Protein AF-A0AAV6CAF3-F1 (afdb_monomer)

Mean predicted aligned error: 9.56 Å

Foldseek 3Di:
DDFDADDVVLLCVVPPPVRLVVLQVLCVVVVHDRVQVVLSLVLLVVLQLLLLLAVVAFAADRNTHFPVLSQLSSLLSQQVSCVVSVHGHDPVSVVSNVVSVVVSNCSSVVNDDTDHYPHTDPDDPPPPDPPPPDDPPPDDPVPDPDD

Structure (mmCIF, N/CA/C/O backbone):
data_AF-A0AAV6CAF3-F1
#
_entry.id   AF-A0AAV6CAF3-F1
#
loop_
_atom_site.group_PDB
_atom_site.id
_atom_site.type_symbol
_atom_site.label_atom_id
_atom_site.label_alt_id
_atom_site.label_comp_id
_atom_site.label_asym_id
_atom_site.label_entity_id
_atom_site.label_seq_id
_atom_site.pdbx_PDB_ins_code
_atom_site.Cartn_x
_atom_site.Cartn_y
_atom_site.Cartn_z
_atom_site.occupancy
_atom_site.B_iso_or_equiv
_atom_site.auth_seq_id
_atom_site.auth_comp_id
_atom_site.auth_asym_id
_atom_site.auth_atom_id
_atom_site.pdbx_PDB_model_num
ATOM 1 N N . MET A 1 1 ? -20.629 -6.058 2.967 1.00 55.34 1 MET A N 1
ATOM 2 C CA . MET A 1 1 ? -19.555 -5.063 3.168 1.00 55.34 1 MET A CA 1
ATOM 3 C C . MET A 1 1 ? -18.248 -5.814 3.030 1.00 55.34 1 MET A C 1
ATOM 5 O O . MET A 1 1 ? -18.137 -6.895 3.593 1.00 55.34 1 MET A O 1
ATOM 9 N N . ALA A 1 2 ? -17.388 -5.369 2.117 1.00 78.56 2 ALA A N 1
ATOM 10 C CA . ALA A 1 2 ? -16.427 -6.237 1.445 1.00 78.56 2 ALA A CA 1
ATOM 11 C C . ALA A 1 2 ? -15.015 -5.976 1.969 1.00 78.56 2 ALA A C 1
ATOM 13 O O . ALA A 1 2 ? -14.393 -4.983 1.611 1.00 78.56 2 ALA A O 1
ATOM 14 N N . TRP A 1 3 ? -14.512 -6.867 2.816 1.00 91.00 3 TRP A N 1
ATOM 15 C CA . TRP A 1 3 ? -13.068 -7.040 2.890 1.00 91.00 3 TRP A CA 1
ATOM 16 C C . TRP A 1 3 ? -12.628 -7.687 1.577 1.00 91.00 3 TRP A C 1
ATOM 18 O O . TRP A 1 3 ? -13.277 -8.617 1.097 1.00 91.00 3 TRP A O 1
ATOM 28 N N . VAL A 1 4 ? -11.596 -7.134 0.954 1.00 93.94 4 VAL A N 1
ATOM 29 C CA . VAL A 1 4 ? -11.184 -7.483 -0.407 1.00 93.94 4 VAL A CA 1
ATOM 30 C C . VAL A 1 4 ? -9.767 -8.026 -0.416 1.00 93.94 4 VAL A C 1
ATOM 32 O O . VAL A 1 4 ? -8.915 -7.616 0.375 1.00 93.94 4 VAL A O 1
ATOM 35 N N . THR A 1 5 ? -9.515 -8.946 -1.339 1.00 95.00 5 THR A N 1
ATOM 36 C CA . THR A 1 5 ? -8.165 -9.373 -1.702 1.00 95.00 5 THR A CA 1
ATOM 37 C C . THR A 1 5 ? -7.641 -8.438 -2.781 1.00 95.00 5 THR A C 1
ATOM 39 O O . THR A 1 5 ? -8.321 -8.222 -3.781 1.00 95.00 5 THR A O 1
ATOM 42 N N . ILE A 1 6 ? -6.431 -7.908 -2.602 1.00 95.19 6 ILE A N 1
ATOM 43 C CA . ILE A 1 6 ? -5.770 -7.125 -3.650 1.00 95.19 6 ILE A CA 1
ATOM 44 C C . ILE A 1 6 ? -5.308 -8.081 -4.747 1.00 95.19 6 ILE A C 1
ATOM 46 O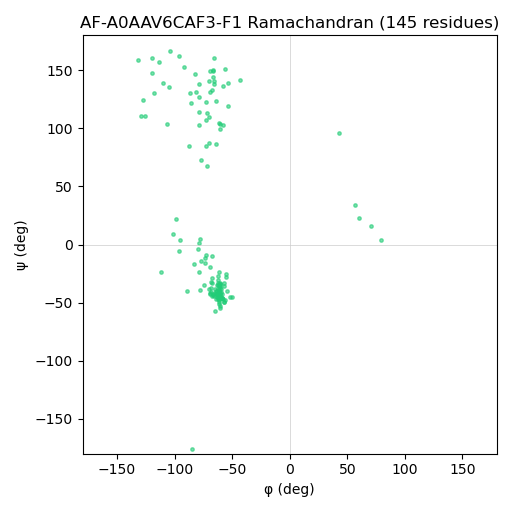 O . ILE A 1 6 ? -4.525 -9.001 -4.499 1.00 95.19 6 ILE A O 1
ATOM 50 N N . THR A 1 7 ? -5.771 -7.849 -5.966 1.00 94.31 7 THR A N 1
ATOM 51 C CA . THR A 1 7 ? -5.390 -8.616 -7.148 1.00 94.31 7 THR A CA 1
ATOM 52 C C . THR A 1 7 ? -4.416 -7.833 -8.022 1.00 94.31 7 THR A C 1
ATOM 54 O O . THR A 1 7 ? -4.241 -6.622 -7.892 1.00 94.31 7 THR A O 1
ATOM 57 N N . GLU A 1 8 ? -3.784 -8.516 -8.974 1.00 92.25 8 GLU A N 1
ATOM 58 C CA . GLU A 1 8 ? -2.959 -7.839 -9.978 1.00 92.25 8 GLU A CA 1
ATOM 59 C C . GLU A 1 8 ? -3.781 -6.878 -10.855 1.00 92.25 8 GLU A C 1
ATOM 61 O O . GLU A 1 8 ? -3.269 -5.839 -11.266 1.00 92.25 8 GLU A O 1
ATOM 66 N N . ALA A 1 9 ? -5.063 -7.177 -11.095 1.00 93.12 9 ALA A N 1
ATOM 67 C CA . ALA A 1 9 ? -5.949 -6.286 -11.840 1.00 93.12 9 ALA A CA 1
ATOM 68 C C . ALA A 1 9 ? -6.131 -4.937 -11.126 1.00 93.12 9 ALA A C 1
ATOM 70 O O . ALA A 1 9 ? -6.166 -3.902 -11.788 1.00 93.12 9 ALA A O 1
ATOM 71 N N . ASP A 1 10 ? -6.155 -4.936 -9.792 1.00 94.56 10 ASP A N 1
ATOM 72 C CA . ASP A 1 10 ? -6.211 -3.707 -8.997 1.00 94.56 10 ASP A CA 1
ATOM 73 C C . ASP A 1 10 ? -4.908 -2.910 -9.125 1.00 94.56 10 ASP A C 1
ATOM 75 O O . ASP A 1 10 ? -4.932 -1.696 -9.314 1.00 94.56 10 ASP A O 1
ATOM 79 N N . VAL A 1 11 ? -3.752 -3.584 -9.127 1.00 93.31 11 VAL A N 1
ATOM 80 C CA . VAL A 1 11 ? -2.446 -2.934 -9.352 1.00 93.31 11 VAL A CA 1
ATOM 81 C C . VAL A 1 11 ? -2.385 -2.263 -10.726 1.00 93.31 11 VAL A C 1
ATOM 83 O O . VAL A 1 11 ? -1.821 -1.175 -10.855 1.00 93.31 11 VAL A O 1
ATOM 86 N N . LEU A 1 12 ? -3.013 -2.861 -11.741 1.00 93.69 12 LEU A N 1
ATOM 87 C CA . LEU A 1 12 ? -3.083 -2.291 -13.087 1.00 93.69 12 LEU A CA 1
ATOM 88 C C . LEU A 1 12 ? -3.932 -1.009 -13.185 1.00 93.69 12 LEU A C 1
ATOM 90 O O . LEU A 1 12 ? -3.892 -0.329 -14.210 1.00 93.69 12 LEU A O 1
ATOM 94 N N . THR A 1 13 ? -4.678 -0.649 -12.136 1.00 93.06 13 THR A N 1
ATOM 95 C CA . THR A 1 13 ? -5.402 0.633 -12.079 1.00 93.06 13 THR A CA 1
ATOM 96 C C . THR A 1 13 ? -4.494 1.815 -11.723 1.00 93.06 13 THR A C 1
ATOM 98 O O . THR A 1 13 ? -4.794 2.945 -12.103 1.00 93.06 13 THR A O 1
ATOM 101 N N . VAL A 1 14 ? -3.362 1.560 -11.051 1.00 92.69 14 VAL A N 1
ATOM 102 C CA . VAL A 1 14 ? -2.388 2.585 -10.622 1.00 92.69 14 VAL A CA 1
ATOM 103 C C . VAL A 1 14 ? -1.050 2.508 -11.366 1.00 92.69 14 VAL A C 1
ATOM 105 O O . VAL A 1 14 ? -0.326 3.502 -11.464 1.00 92.69 14 VAL A O 1
ATOM 108 N N . LEU A 1 15 ? -0.713 1.339 -11.914 1.00 91.19 15 LEU A N 1
ATOM 109 C CA . LEU A 1 15 ? 0.437 1.120 -12.787 1.00 91.19 15 LEU A CA 1
ATOM 110 C C . LEU A 1 15 ? -0.053 0.653 -14.151 1.00 91.19 15 LEU A C 1
ATOM 112 O O . LEU A 1 15 ? -0.812 -0.303 -14.248 1.00 91.19 15 LEU A O 1
ATOM 116 N N . SER A 1 16 ? 0.424 1.270 -15.227 1.00 91.31 16 SER A N 1
ATOM 117 C CA . SER A 1 16 ? 0.070 0.784 -16.559 1.00 91.31 16 SER A CA 1
ATOM 118 C C . SER A 1 16 ? 0.678 -0.604 -16.821 1.00 91.31 16 SER A C 1
ATOM 120 O O . SER A 1 16 ? 1.763 -0.934 -16.334 1.00 91.31 16 SER A O 1
ATOM 122 N N . GLY A 1 17 ? 0.006 -1.419 -17.640 1.00 89.94 17 GLY A N 1
ATOM 123 C CA . GLY A 1 17 ? 0.510 -2.741 -18.039 1.00 89.94 17 GLY A CA 1
ATOM 124 C C . GLY A 1 17 ? 1.957 -2.727 -18.566 1.00 89.94 17 GLY A C 1
ATOM 125 O O . GLY A 1 17 ? 2.760 -3.552 -18.123 1.00 89.94 17 GLY A O 1
ATOM 126 N N . PRO A 1 18 ? 2.341 -1.777 -19.444 1.00 92.75 18 PRO A N 1
ATOM 127 C CA . PRO A 1 18 ? 3.725 -1.634 -19.894 1.00 92.75 18 PRO A CA 1
ATOM 128 C C . PRO A 1 18 ? 4.718 -1.313 -18.770 1.00 92.75 18 PRO A C 1
ATOM 130 O O . PRO A 1 18 ? 5.816 -1.868 -18.760 1.00 92.75 18 PRO A O 1
ATOM 133 N N . GLU A 1 19 ? 4.355 -0.457 -17.809 1.00 90.94 19 GLU A N 1
ATOM 134 C CA . GLU A 1 19 ? 5.219 -0.153 -16.659 1.00 90.94 19 GLU A CA 1
ATOM 135 C C . GLU A 1 19 ? 5.438 -1.388 -15.782 1.00 90.94 19 GLU A C 1
ATOM 137 O O . GLU A 1 19 ? 6.576 -1.709 -15.437 1.00 90.94 19 GLU A O 1
ATOM 142 N N . LEU A 1 20 ? 4.364 -2.112 -15.456 1.00 91.06 20 LEU A N 1
ATOM 143 C CA . LEU A 1 20 ? 4.449 -3.313 -14.628 1.00 91.06 20 LEU A CA 1
ATOM 144 C C . LEU A 1 20 ? 5.293 -4.401 -15.307 1.00 91.06 20 LEU A C 1
ATOM 146 O O . LEU A 1 20 ? 6.157 -5.009 -14.669 1.00 91.06 20 LEU A O 1
ATOM 150 N N . ALA A 1 21 ? 5.102 -4.600 -16.614 1.00 91.50 21 ALA A N 1
ATOM 151 C CA . ALA A 1 21 ? 5.910 -5.516 -17.412 1.00 91.50 21 ALA A CA 1
ATOM 152 C C . ALA A 1 21 ? 7.391 -5.101 -17.437 1.00 91.50 21 ALA A C 1
ATOM 154 O O . ALA A 1 21 ? 8.271 -5.954 -17.292 1.00 91.50 21 ALA A O 1
ATOM 155 N N . ALA A 1 22 ? 7.682 -3.800 -17.549 1.00 91.00 22 ALA A N 1
ATOM 156 C CA . ALA A 1 22 ? 9.049 -3.292 -17.498 1.00 91.00 22 ALA A CA 1
ATOM 157 C C . ALA A 1 22 ? 9.710 -3.604 -16.146 1.00 91.00 22 ALA A C 1
ATOM 159 O O . ALA A 1 22 ? 10.809 -4.159 -16.125 1.00 91.00 22 ALA A O 1
ATOM 160 N N . TYR A 1 23 ? 9.040 -3.344 -15.020 1.00 90.12 23 TYR A N 1
ATOM 161 C CA . TYR A 1 23 ? 9.587 -3.666 -13.696 1.00 90.12 23 TYR A CA 1
ATOM 162 C C . TYR A 1 23 ? 9.789 -5.172 -13.496 1.00 90.12 23 TYR A C 1
ATOM 164 O O . TYR A 1 23 ? 10.845 -5.588 -13.020 1.00 90.12 23 TYR A O 1
ATOM 172 N N . ARG A 1 24 ? 8.836 -6.004 -13.928 1.00 90.69 24 ARG A N 1
ATOM 173 C CA . ARG A 1 24 ? 8.991 -7.466 -13.899 1.00 90.69 24 ARG A CA 1
ATOM 174 C C . ARG A 1 24 ? 10.196 -7.929 -14.706 1.00 90.69 24 ARG A C 1
ATOM 176 O O . ARG A 1 24 ? 10.988 -8.723 -14.208 1.00 90.69 24 ARG A O 1
ATOM 183 N N . SER A 1 25 ? 10.371 -7.404 -15.918 1.00 89.94 25 SER A N 1
ATOM 184 C CA . SER A 1 25 ? 11.496 -7.783 -16.779 1.00 89.94 25 SER A CA 1
ATOM 185 C C . SER A 1 25 ? 12.854 -7.489 -16.126 1.00 89.94 25 SER A C 1
ATOM 187 O O . SER A 1 25 ? 13.742 -8.338 -16.158 1.00 89.94 25 SER A O 1
ATOM 189 N N . VAL A 1 26 ? 12.996 -6.343 -15.447 1.00 87.31 26 VAL A N 1
ATOM 190 C CA . VAL A 1 26 ? 14.220 -5.976 -14.717 1.00 87.31 26 VAL A CA 1
ATOM 191 C C . VAL A 1 26 ? 14.467 -6.895 -13.519 1.00 87.31 26 VAL A C 1
ATOM 193 O O . VAL A 1 26 ? 15.601 -7.322 -13.309 1.00 87.31 26 VAL A O 1
ATOM 196 N N . ALA A 1 27 ? 13.429 -7.231 -12.748 1.00 85.44 27 ALA A N 1
ATOM 197 C CA . ALA A 1 27 ? 13.560 -8.150 -11.616 1.00 85.44 27 ALA A CA 1
ATOM 198 C C . ALA A 1 27 ? 14.005 -9.553 -12.072 1.00 85.44 27 ALA A C 1
ATOM 200 O O . ALA A 1 27 ? 14.963 -10.112 -11.534 1.00 85.44 27 ALA A O 1
ATOM 201 N N . LEU A 1 28 ? 13.364 -10.081 -13.120 1.00 87.12 28 LEU A N 1
ATOM 202 C CA . LEU A 1 28 ? 13.677 -11.393 -13.691 1.00 87.12 28 LEU A CA 1
ATOM 203 C C . LEU A 1 28 ? 15.082 -11.436 -14.306 1.00 87.12 28 LEU A C 1
ATOM 205 O O . LEU A 1 28 ? 15.794 -12.423 -14.136 1.00 87.12 28 LEU A O 1
ATOM 209 N N . ALA A 1 29 ? 15.522 -10.357 -14.964 1.00 81.19 29 ALA A N 1
ATOM 210 C CA . A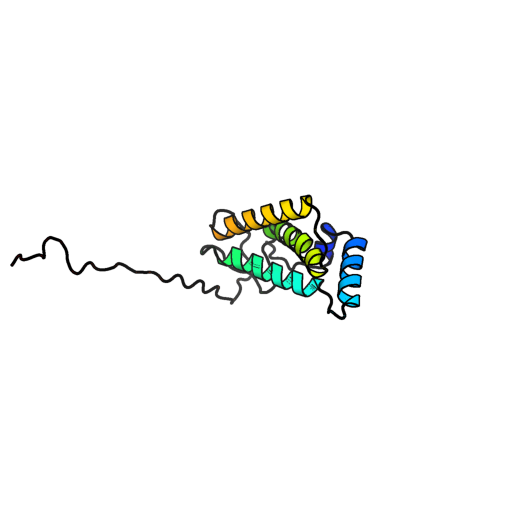LA A 1 29 ? 16.881 -10.248 -15.500 1.00 81.19 29 ALA A CA 1
ATOM 211 C C . ALA A 1 29 ? 17.959 -10.304 -14.402 1.00 81.19 29 ALA A C 1
ATOM 213 O O . ALA A 1 29 ? 19.075 -10.756 -14.650 1.00 81.19 29 ALA A O 1
ATOM 214 N N . GLY A 1 30 ? 17.623 -9.895 -13.175 1.00 73.69 30 GLY A N 1
ATOM 215 C CA . GLY A 1 30 ? 18.473 -10.057 -11.995 1.00 73.69 30 GLY A CA 1
ATOM 216 C C . GLY A 1 30 ? 18.465 -11.468 -11.391 1.00 73.69 30 GLY A C 1
ATOM 217 O O . GLY A 1 30 ? 19.041 -11.653 -10.320 1.00 73.69 30 GLY A O 1
ATOM 218 N N . GLY A 1 31 ? 17.784 -12.440 -12.015 1.00 76.06 31 GLY A N 1
ATOM 219 C CA . GLY A 1 31 ? 17.591 -13.794 -11.484 1.00 76.06 31 GLY A CA 1
ATOM 220 C C . GLY A 1 31 ? 16.638 -13.856 -10.286 1.00 76.06 31 GLY A C 1
ATOM 221 O O . GLY A 1 31 ? 16.642 -14.840 -9.548 1.00 76.06 31 GLY A O 1
ATOM 222 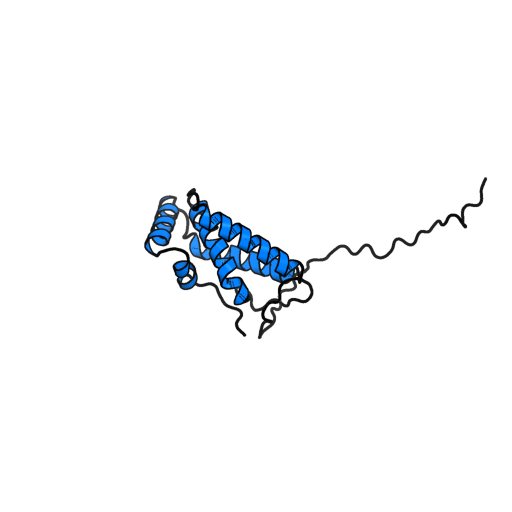N N . GLN A 1 32 ? 15.854 -12.801 -10.050 1.00 79.31 32 GLN A N 1
ATOM 223 C CA . GLN A 1 32 ? 14.929 -12.715 -8.922 1.00 79.31 32 GLN A CA 1
ATOM 224 C C . GLN A 1 32 ? 13.543 -13.230 -9.322 1.00 79.31 32 GLN A C 1
ATOM 226 O O . GLN A 1 32 ? 13.158 -13.160 -10.485 1.00 79.31 32 GLN A O 1
ATOM 231 N N . ALA A 1 33 ? 12.779 -13.728 -8.348 1.00 82.31 33 ALA A N 1
ATOM 232 C CA . ALA A 1 33 ? 11.374 -14.079 -8.551 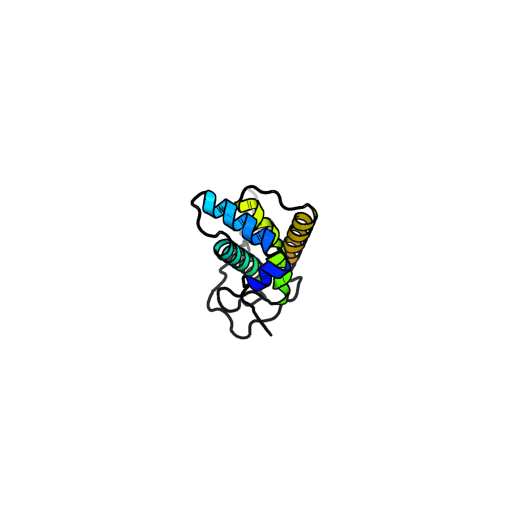1.00 82.31 33 ALA A CA 1
ATOM 233 C C . ALA A 1 33 ? 10.514 -12.831 -8.837 1.00 82.31 33 ALA A C 1
ATOM 235 O O . ALA A 1 33 ? 10.907 -11.712 -8.493 1.00 82.31 33 ALA A O 1
ATOM 236 N N . ASP A 1 34 ? 9.330 -13.033 -9.430 1.00 85.56 34 ASP A N 1
ATOM 237 C CA . ASP A 1 34 ? 8.363 -11.957 -9.682 1.00 85.56 34 ASP A CA 1
ATOM 238 C C . ASP A 1 34 ? 8.061 -11.187 -8.380 1.00 85.56 34 ASP A C 1
ATOM 240 O O . ASP A 1 34 ? 7.579 -11.783 -7.409 1.00 85.56 34 ASP A O 1
ATOM 244 N N . PRO A 1 35 ? 8.352 -9.874 -8.323 1.00 86.19 35 PRO A N 1
ATOM 245 C CA . PRO A 1 35 ? 8.207 -9.101 -7.099 1.00 86.19 35 PRO A CA 1
ATOM 246 C C . PRO A 1 35 ? 6.755 -8.736 -6.772 1.00 86.19 35 PRO A C 1
ATOM 248 O O . PRO A 1 35 ? 6.501 -8.315 -5.645 1.00 86.19 35 PRO A O 1
ATOM 251 N N . VAL A 1 36 ? 5.807 -8.873 -7.708 1.00 90.50 36 VAL A N 1
ATOM 252 C CA . VAL A 1 36 ? 4.442 -8.341 -7.548 1.00 90.50 36 VAL A CA 1
ATOM 253 C C . VAL A 1 36 ? 3.690 -9.025 -6.405 1.00 90.50 36 VAL A C 1
ATOM 255 O O . VAL A 1 36 ? 3.287 -8.352 -5.458 1.00 90.50 36 VAL A O 1
ATOM 258 N N . ALA A 1 37 ? 3.550 -10.353 -6.437 1.00 91.56 37 ALA A N 1
ATOM 259 C CA . ALA A 1 37 ? 2.803 -11.082 -5.408 1.00 91.56 37 ALA A CA 1
ATOM 260 C C . ALA A 1 37 ? 3.404 -10.933 -3.990 1.00 91.56 37 ALA A C 1
ATOM 262 O O . ALA A 1 37 ? 2.650 -10.640 -3.059 1.00 91.56 37 ALA A O 1
ATOM 263 N N . PRO A 1 38 ? 4.738 -11.027 -3.789 1.00 92.50 38 PRO A N 1
ATOM 264 C CA . PRO A 1 38 ? 5.343 -10.756 -2.485 1.00 92.50 38 PRO A CA 1
ATOM 265 C C . PRO A 1 38 ? 5.105 -9.331 -1.974 1.00 92.50 38 PRO A C 1
ATOM 267 O O . PRO A 1 38 ? 4.918 -9.140 -0.775 1.00 92.50 38 PRO A O 1
ATOM 270 N N . ILE A 1 39 ? 5.119 -8.325 -2.857 1.00 94.62 39 ILE A N 1
ATOM 271 C CA . ILE A 1 39 ? 4.870 -6.931 -2.464 1.00 94.62 39 ILE A CA 1
ATOM 272 C C . ILE A 1 39 ? 3.410 -6.737 -2.059 1.00 94.62 39 ILE A C 1
ATOM 274 O O . ILE A 1 39 ? 3.164 -6.078 -1.051 1.00 94.62 39 ILE A O 1
ATOM 278 N N . ILE A 1 40 ? 2.462 -7.330 -2.791 1.00 95.44 40 ILE A N 1
ATOM 279 C CA . ILE A 1 40 ? 1.042 -7.300 -2.419 1.00 95.44 40 ILE A CA 1
ATOM 280 C C . ILE A 1 40 ? 0.860 -7.886 -1.015 1.00 95.44 40 ILE A C 1
ATOM 282 O O . ILE A 1 40 ? 0.289 -7.214 -0.163 1.00 95.44 40 ILE A O 1
ATOM 286 N N . GLY A 1 41 ? 1.421 -9.070 -0.740 1.00 95.06 41 GLY A N 1
ATOM 287 C CA . GLY A 1 41 ? 1.349 -9.690 0.589 1.00 95.06 41 GLY A CA 1
ATOM 288 C C . GLY A 1 41 ? 1.907 -8.788 1.694 1.00 95.06 41 GLY A C 1
ATOM 289 O O . GLY A 1 41 ? 1.225 -8.511 2.673 1.00 95.06 41 GLY A O 1
ATOM 290 N N . GLN A 1 42 ? 3.097 -8.213 1.489 1.00 95.19 42 GLN A N 1
ATOM 291 C CA . GLN A 1 42 ? 3.709 -7.293 2.458 1.00 95.19 42 GLN A CA 1
ATOM 292 C C . GLN A 1 42 ? 2.890 -6.022 2.708 1.00 95.19 42 GLN A C 1
ATOM 294 O O . GLN A 1 42 ? 2.970 -5.442 3.790 1.00 95.19 42 GLN A O 1
ATOM 299 N N . VAL A 1 43 ? 2.178 -5.517 1.698 1.00 96.81 43 VAL A N 1
ATOM 300 C CA . VAL A 1 43 ? 1.322 -4.335 1.858 1.00 96.81 43 VAL A CA 1
ATOM 301 C C . VAL A 1 43 ? 0.012 -4.705 2.543 1.00 96.81 43 VAL A C 1
ATOM 303 O O . VAL A 1 43 ? -0.430 -3.963 3.413 1.00 96.81 43 VAL A O 1
ATOM 306 N N . VAL A 1 44 ? -0.569 -5.861 2.224 1.00 96.44 44 VAL A N 1
ATOM 307 C CA . VAL A 1 44 ? -1.730 -6.401 2.941 1.00 96.44 44 VAL A CA 1
ATOM 308 C C . VAL A 1 44 ? -1.412 -6.548 4.428 1.00 96.44 44 VAL A C 1
ATOM 310 O O . VAL A 1 44 ? -2.149 -6.017 5.255 1.00 96.44 44 VAL A O 1
ATOM 313 N N . ASP A 1 45 ? -0.280 -7.162 4.775 1.00 95.69 45 ASP A N 1
ATOM 314 C CA . ASP A 1 45 ? 0.153 -7.320 6.169 1.00 95.69 45 ASP A CA 1
ATOM 315 C C . ASP A 1 45 ? 0.373 -5.970 6.862 1.00 95.69 45 ASP A C 1
ATOM 317 O O . ASP A 1 45 ? -0.013 -5.791 8.017 1.00 95.69 45 ASP A O 1
ATOM 321 N N . LEU A 1 46 ? 0.941 -4.991 6.149 1.00 96.44 46 LEU A N 1
ATOM 322 C CA . LEU A 1 46 ? 1.123 -3.636 6.669 1.00 96.44 46 LEU A CA 1
ATOM 323 C C . LEU A 1 46 ? -0.220 -2.982 7.008 1.00 96.44 46 LEU A C 1
ATOM 325 O O . LEU A 1 46 ? -0.399 -2.486 8.118 1.00 96.44 46 LEU A O 1
ATOM 329 N N . VAL A 1 47 ? -1.162 -2.992 6.064 1.00 96.25 47 VAL A N 1
ATOM 330 C CA . VAL A 1 47 ? -2.497 -2.407 6.246 1.00 96.25 47 VAL A CA 1
ATOM 331 C C . VAL A 1 47 ? -3.223 -3.102 7.396 1.00 96.25 47 VAL A C 1
ATOM 333 O O . VAL A 1 47 ? -3.768 -2.428 8.266 1.00 96.25 47 VAL A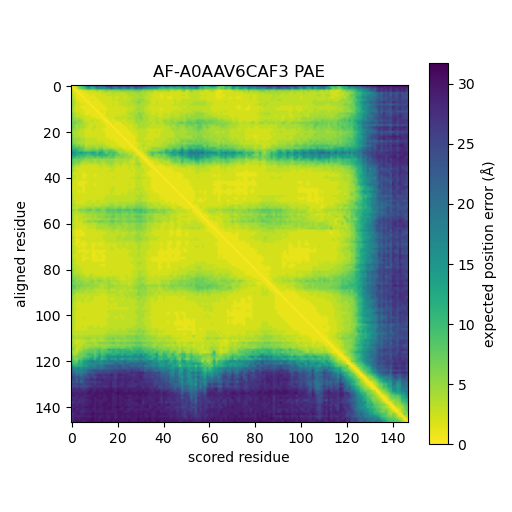 O 1
ATOM 336 N N . ARG A 1 48 ? -3.170 -4.438 7.458 1.00 94.88 48 ARG A N 1
ATOM 337 C CA . ARG A 1 48 ? -3.739 -5.219 8.568 1.00 94.88 48 ARG A CA 1
ATOM 338 C C . ARG A 1 48 ? -3.104 -4.853 9.908 1.00 94.88 48 ARG A C 1
ATOM 340 O O . ARG A 1 48 ? -3.821 -4.747 10.899 1.00 94.88 48 ARG A O 1
ATOM 347 N N . GLY A 1 49 ? -1.797 -4.599 9.935 1.00 93.94 49 GLY A N 1
ATOM 348 C CA . GLY A 1 49 ? -1.088 -4.109 11.115 1.00 93.94 49 GLY A CA 1
ATOM 349 C C . GLY A 1 49 ? -1.634 -2.773 11.627 1.00 93.94 49 GLY A C 1
ATOM 350 O O . GLY A 1 49 ? -1.904 -2.648 12.818 1.00 93.94 49 GLY A O 1
ATOM 351 N N . TYR A 1 50 ? -1.866 -1.802 10.737 1.00 95.56 50 TYR A N 1
ATOM 352 C CA . TYR A 1 50 ? -2.477 -0.518 11.109 1.00 95.56 50 TYR A CA 1
ATOM 353 C C . TYR A 1 50 ? -3.925 -0.676 11.578 1.00 95.56 50 TYR A C 1
ATOM 355 O O . TYR A 1 50 ? -4.298 -0.133 12.617 1.00 95.56 50 TYR A O 1
ATOM 363 N N . VAL A 1 51 ? -4.725 -1.473 10.864 1.00 93.75 51 VAL A N 1
ATOM 364 C CA . VAL A 1 51 ? -6.113 -1.763 11.250 1.00 93.75 51 VAL A CA 1
ATOM 365 C C . VAL A 1 51 ? -6.174 -2.380 12.646 1.00 93.75 51 VAL A C 1
ATOM 367 O O . VAL A 1 51 ? -6.947 -1.913 13.479 1.00 93.75 51 VAL A O 1
ATOM 370 N N . GLY A 1 52 ? -5.330 -3.378 12.918 1.00 91.38 52 GLY A N 1
ATOM 371 C CA . GLY A 1 52 ? -5.234 -4.040 14.218 1.00 91.38 52 GLY A CA 1
ATOM 372 C C . GLY A 1 52 ? -4.576 -3.200 15.319 1.00 91.38 52 GLY A C 1
ATOM 373 O O . GLY A 1 52 ? -4.614 -3.603 16.481 1.00 91.38 52 GLY A O 1
ATOM 374 N N . GLY A 1 53 ? -3.986 -2.047 14.983 1.00 90.44 53 GLY A N 1
ATOM 375 C CA . GLY A 1 53 ? -3.481 -1.075 15.955 1.00 90.44 53 GLY A CA 1
ATOM 376 C C . GLY A 1 53 ? -4.605 -0.398 16.745 1.00 90.44 53 GLY A C 1
ATOM 377 O O . GLY A 1 53 ? -4.451 -0.127 17.938 1.00 90.44 53 GLY A O 1
ATOM 378 N N . CYS A 1 54 ? -5.764 -0.212 16.111 1.00 91.38 54 CYS A N 1
ATOM 379 C CA . CYS A 1 54 ? -6.950 0.319 16.762 1.00 91.38 54 CYS A CA 1
ATOM 380 C C . CYS A 1 54 ? -7.750 -0.797 17.449 1.00 91.38 54 CYS A C 1
ATOM 382 O O . CYS A 1 54 ? -8.224 -1.741 16.822 1.00 91.38 54 CYS A O 1
ATOM 384 N N . LYS A 1 55 ? -7.952 -0.667 18.765 1.00 86.81 55 LYS A N 1
ATOM 385 C CA . LYS A 1 55 ? -8.576 -1.709 19.606 1.00 86.81 55 LYS A CA 1
ATOM 386 C C . LYS A 1 55 ? -10.062 -1.942 19.342 1.00 86.81 55 LYS A C 1
ATOM 388 O O . LYS A 1 55 ? -10.581 -2.962 19.784 1.00 86.81 55 LYS A O 1
ATOM 393 N N . SER A 1 56 ? -10.753 -0.994 18.710 1.00 87.69 56 SER A N 1
ATOM 394 C CA . SER A 1 56 ? -12.160 -1.160 18.329 1.00 87.69 56 SER A CA 1
ATOM 395 C C . SER A 1 56 ? -12.332 -1.915 17.016 1.00 87.69 56 SER A C 1
ATOM 397 O O . SER A 1 56 ? -13.426 -2.400 16.750 1.00 87.69 56 SER A O 1
ATOM 399 N N . ASN A 1 57 ? -11.277 -2.032 16.207 1.00 89.19 57 ASN A N 1
ATOM 400 C CA . ASN A 1 57 ? -11.360 -2.692 14.915 1.00 89.19 57 ASN A CA 1
ATOM 401 C C . ASN A 1 57 ? -11.250 -4.211 15.067 1.00 89.19 57 ASN A C 1
ATOM 403 O O . ASN A 1 57 ? -10.513 -4.724 15.910 1.00 89.19 57 ASN A O 1
ATOM 407 N N . GLN A 1 58 ? -11.946 -4.934 14.192 1.00 87.75 58 GLN A N 1
ATOM 408 C CA . GLN A 1 58 ? -11.788 -6.374 14.023 1.00 87.75 58 GLN A CA 1
ATOM 409 C C . GLN A 1 58 ? -11.131 -6.664 12.681 1.00 87.75 58 GLN A C 1
ATOM 411 O O . GLN A 1 58 ? -11.464 -6.050 11.667 1.00 87.75 58 GLN A O 1
ATOM 416 N N . LEU A 1 59 ? -10.200 -7.616 12.672 1.00 89.62 59 LEU A N 1
ATOM 417 C CA . LEU A 1 59 ? -9.603 -8.094 11.433 1.00 89.62 59 LEU A CA 1
ATOM 418 C C . LEU A 1 59 ? -10.550 -9.066 10.734 1.00 89.62 59 LEU A C 1
ATOM 420 O O . LEU A 1 59 ? -11.145 -9.918 11.385 1.00 89.62 59 LEU A O 1
ATOM 424 N N . GLY A 1 60 ? -10.671 -8.958 9.414 1.00 89.06 60 GLY A N 1
ATOM 425 C CA . GLY A 1 60 ? -11.278 -9.976 8.563 1.00 89.06 60 GLY A CA 1
ATOM 426 C C . GLY A 1 60 ? -10.286 -11.064 8.163 1.00 89.06 60 GLY A C 1
ATOM 427 O O . GLY A 1 60 ? -9.122 -11.052 8.579 1.00 89.06 60 GLY A O 1
ATOM 428 N N . GLU A 1 61 ? -10.744 -11.986 7.317 1.00 90.31 61 GLU A N 1
ATOM 429 C CA . GLU A 1 61 ? -9.980 -13.137 6.817 1.00 90.31 61 GLU A CA 1
ATOM 430 C C . GLU A 1 61 ? -8.534 -12.786 6.418 1.00 90.31 61 GLU A C 1
ATOM 432 O O . GLU A 1 61 ? -8.258 -11.711 5.872 1.00 90.31 61 GLU A O 1
ATOM 437 N N . ALA A 1 62 ? -7.592 -13.686 6.710 1.00 88.38 62 ALA A N 1
ATOM 438 C CA . ALA A 1 62 ? -6.189 -13.514 6.351 1.00 88.38 62 ALA A CA 1
ATOM 439 C C . ALA A 1 62 ? -6.028 -13.220 4.848 1.00 88.38 62 ALA A C 1
ATOM 441 O O . ALA A 1 62 ? -6.716 -13.791 4.005 1.00 88.38 62 ALA A O 1
ATOM 442 N N . GLY A 1 63 ? -5.128 -12.298 4.501 1.00 89.88 63 GLY A N 1
ATOM 443 C CA . GLY A 1 63 ? -4.926 -11.885 3.107 1.00 89.88 63 GLY A CA 1
ATOM 444 C C . GLY A 1 63 ? -5.963 -10.893 2.558 1.00 89.88 63 GLY A C 1
ATOM 445 O O . GLY A 1 63 ? -5.887 -10.533 1.383 1.00 89.88 63 GLY A O 1
ATOM 446 N N . THR A 1 64 ? -6.904 -10.421 3.382 1.00 94.44 64 THR A N 1
ATOM 447 C CA . THR A 1 64 ? -7.884 -9.394 2.990 1.00 94.44 64 THR A CA 1
ATOM 448 C C . THR A 1 64 ? -7.690 -8.083 3.755 1.00 94.44 64 THR A C 1
ATOM 450 O O . THR A 1 64 ? -7.107 -8.061 4.846 1.00 94.44 64 THR A O 1
ATOM 453 N N . ILE A 1 65 ? -8.174 -6.984 3.171 1.00 94.81 65 ILE A N 1
ATOM 454 C CA . ILE A 1 65 ? -8.175 -5.636 3.759 1.00 94.81 65 ILE A CA 1
ATOM 455 C C . ILE A 1 65 ? -9.561 -4.980 3.630 1.00 94.81 65 ILE A C 1
ATOM 457 O O . ILE A 1 65 ? -10.321 -5.362 2.738 1.00 94.81 65 ILE A O 1
ATOM 461 N N . PRO A 1 66 ? -9.903 -3.972 4.453 1.00 94.75 66 PRO A N 1
ATOM 462 C CA . PRO A 1 66 ? -11.119 -3.181 4.254 1.00 94.75 66 PRO A CA 1
ATOM 463 C C . PRO A 1 66 ? -11.136 -2.511 2.871 1.00 94.75 66 PRO A C 1
ATOM 465 O O . PRO A 1 66 ? -10.129 -1.929 2.461 1.00 94.75 66 PRO A O 1
ATOM 468 N N . ALA A 1 67 ? -12.271 -2.535 2.161 1.00 94.31 67 ALA A N 1
ATOM 469 C CA . ALA A 1 67 ? -12.384 -1.937 0.823 1.00 94.31 67 ALA A CA 1
ATOM 470 C C . ALA A 1 67 ? -12.020 -0.442 0.787 1.00 94.31 67 ALA A C 1
ATOM 472 O O . ALA A 1 67 ? -11.389 0.000 -0.173 1.00 94.31 67 ALA A O 1
ATOM 473 N N . LYS A 1 68 ? -12.337 0.330 1.839 1.00 94.56 68 LYS A N 1
ATOM 474 C CA . LYS A 1 68 ? -11.910 1.740 1.977 1.00 94.56 68 LYS A CA 1
ATOM 475 C C . LYS A 1 68 ? -10.395 1.934 1.884 1.00 94.56 68 LYS A C 1
ATOM 477 O O . LYS A 1 68 ? -9.941 3.000 1.480 1.00 94.56 68 LYS A O 1
ATOM 482 N N . LEU A 1 69 ? -9.617 0.921 2.263 1.00 95.94 69 LEU A N 1
ATOM 483 C CA . LEU A 1 69 ? -8.157 0.972 2.286 1.00 95.94 69 LEU A CA 1
ATOM 484 C C . LEU A 1 69 ? -7.520 0.404 1.011 1.00 95.94 69 LEU A C 1
ATOM 486 O O . LEU A 1 69 ? -6.294 0.378 0.918 1.00 95.94 69 LEU A O 1
ATOM 490 N N . LEU A 1 70 ? -8.320 0.008 0.010 1.00 96.50 70 LEU A N 1
ATOM 491 C CA . LEU A 1 70 ? -7.812 -0.507 -1.262 1.00 96.50 70 LEU A CA 1
ATOM 492 C C . LEU A 1 70 ? -6.949 0.530 -1.989 1.00 96.50 70 LEU A C 1
ATOM 494 O O . LEU A 1 70 ? -5.802 0.240 -2.309 1.00 96.50 70 LEU A O 1
ATOM 498 N N . GLN A 1 71 ? -7.458 1.747 -2.203 1.00 96.44 71 GLN A N 1
ATOM 499 C CA . GLN A 1 71 ? -6.701 2.789 -2.906 1.00 96.44 71 GLN A CA 1
ATOM 500 C C . GLN A 1 71 ? -5.397 3.174 -2.171 1.00 96.44 71 GLN A C 1
ATOM 502 O O . GLN A 1 71 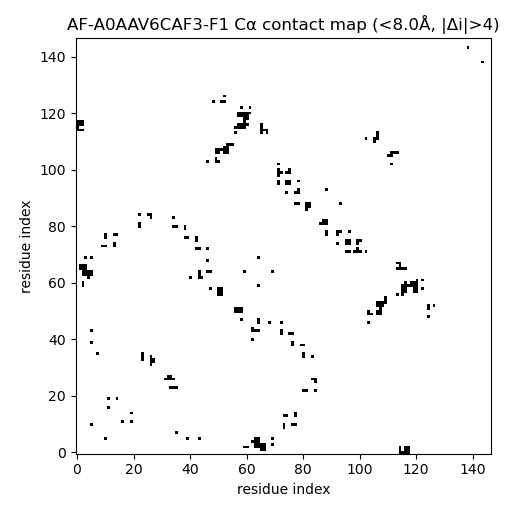? -4.342 3.105 -2.802 1.00 96.44 71 GLN A O 1
ATOM 507 N N . PRO A 1 72 ? -5.404 3.460 -0.850 1.00 97.06 72 PRO A N 1
ATOM 508 C CA . PRO A 1 72 ? -4.168 3.678 -0.091 1.00 97.06 72 PRO A CA 1
ATOM 509 C C . PRO A 1 72 ? -3.166 2.520 -0.202 1.00 97.06 72 PRO A C 1
ATOM 511 O O . PRO A 1 72 ? -1.961 2.740 -0.328 1.00 97.06 72 PRO A O 1
ATOM 514 N N . ALA A 1 73 ? -3.642 1.271 -0.184 1.00 97.31 73 ALA A N 1
ATOM 515 C CA . ALA A 1 73 ? -2.779 0.108 -0.362 1.00 97.31 73 ALA A CA 1
ATOM 516 C C . ALA A 1 73 ? -2.135 0.084 -1.761 1.00 97.31 73 ALA A C 1
ATOM 518 O O .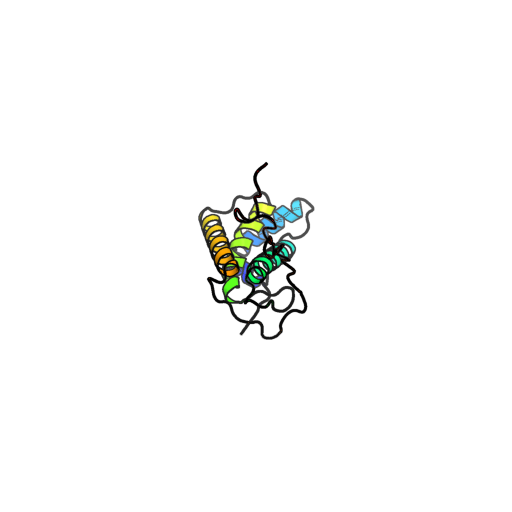 ALA A 1 73 ? -0.937 -0.185 -1.885 1.00 97.31 73 ALA A O 1
ATOM 519 N N . LEU A 1 74 ? -2.898 0.404 -2.809 1.00 97.19 74 LEU A N 1
ATOM 520 C CA . LEU A 1 74 ? -2.395 0.490 -4.181 1.00 97.19 74 LEU A CA 1
ATOM 521 C C . LEU A 1 74 ? -1.350 1.600 -4.350 1.00 97.19 74 LEU A C 1
ATOM 523 O O . LEU A 1 74 ? -0.326 1.365 -4.995 1.00 97.19 74 LEU A O 1
ATOM 527 N N . ASP A 1 75 ? -1.541 2.758 -3.716 1.00 97.25 75 ASP A N 1
ATOM 528 C CA . ASP A 1 75 ? -0.571 3.862 -3.745 1.00 97.25 75 ASP A CA 1
ATOM 529 C C . ASP A 1 75 ? 0.772 3.445 -3.113 1.00 97.25 75 ASP A C 1
ATOM 531 O O . ASP A 1 75 ? 1.851 3.734 -3.645 1.00 97.25 75 ASP A O 1
ATOM 535 N N . ILE A 1 76 ? 0.729 2.652 -2.035 1.00 97.50 76 ILE A N 1
ATOM 536 C CA . ILE A 1 76 ? 1.933 2.079 -1.415 1.00 97.50 76 ILE A CA 1
ATOM 537 C C . ILE A 1 76 ? 2.605 1.058 -2.348 1.00 97.50 76 ILE A C 1
ATOM 539 O O . ILE A 1 76 ? 3.834 1.066 -2.509 1.00 97.50 76 ILE A O 1
ATOM 543 N N . ILE A 1 77 ? 1.825 0.182 -2.991 1.00 96.31 77 ILE A N 1
ATOM 544 C CA . ILE A 1 77 ? 2.333 -0.812 -3.953 1.00 96.31 77 ILE A CA 1
ATOM 545 C C . ILE A 1 77 ? 3.023 -0.120 -5.139 1.00 96.31 77 ILE A C 1
ATOM 547 O O . ILE A 1 77 ? 4.125 -0.526 -5.529 1.00 96.31 77 ILE A O 1
ATOM 551 N N . ALA A 1 78 ? 2.429 0.956 -5.663 1.00 95.31 78 ALA A N 1
ATOM 552 C CA . ALA A 1 78 ? 2.942 1.723 -6.799 1.00 95.31 78 ALA A CA 1
ATOM 553 C C . ALA A 1 78 ? 4.324 2.351 -6.539 1.00 95.31 78 ALA A C 1
ATOM 555 O O . ALA A 1 78 ? 5.081 2.595 -7.481 1.00 95.31 78 ALA A O 1
ATOM 556 N N . VAL A 1 79 ? 4.688 2.571 -5.272 1.00 96.31 79 VAL A N 1
ATOM 557 C CA . VAL A 1 79 ? 6.025 3.020 -4.851 1.00 96.31 79 VAL A CA 1
ATOM 558 C C . VAL A 1 79 ? 6.977 1.851 -4.594 1.00 96.31 79 VAL A C 1
ATOM 560 O O . VAL A 1 79 ? 8.157 1.920 -4.957 1.00 96.31 79 VAL A O 1
ATOM 563 N N . ARG A 1 80 ? 6.497 0.761 -3.986 1.00 94.50 80 ARG A N 1
ATOM 564 C CA . ARG A 1 80 ? 7.345 -0.382 -3.606 1.00 94.50 80 ARG A CA 1
ATOM 565 C C . ARG A 1 80 ? 7.850 -1.186 -4.805 1.00 94.50 80 ARG A C 1
ATOM 567 O O . ARG A 1 80 ? 9.011 -1.601 -4.789 1.00 94.50 80 ARG A O 1
ATOM 574 N N . ILE A 1 81 ? 7.030 -1.374 -5.844 1.00 92.38 81 ILE A N 1
ATOM 575 C CA . ILE A 1 81 ? 7.418 -2.136 -7.046 1.00 92.38 81 ILE A CA 1
ATOM 576 C C . ILE A 1 81 ? 8.626 -1.498 -7.765 1.00 92.38 81 ILE A C 1
ATOM 578 O O . ILE A 1 81 ? 9.639 -2.187 -7.918 1.00 92.38 81 ILE A O 1
ATOM 582 N N . PRO A 1 82 ? 8.611 -0.202 -8.145 1.00 91.50 82 PRO A N 1
ATOM 583 C CA . PRO A 1 82 ? 9.768 0.441 -8.776 1.00 91.50 82 PRO A CA 1
ATOM 584 C C . PRO A 1 82 ? 11.025 0.407 -7.896 1.00 91.50 82 PRO A C 1
ATOM 586 O O . PRO A 1 82 ? 12.115 0.080 -8.373 1.00 91.50 82 PRO A O 1
ATOM 589 N N . ARG A 1 83 ? 10.878 0.669 -6.589 1.00 91.62 83 ARG A N 1
ATOM 590 C CA . ARG A 1 83 ? 12.007 0.668 -5.645 1.00 91.62 83 ARG A CA 1
ATOM 591 C C . ARG A 1 83 ? 12.698 -0.692 -5.575 1.00 91.62 83 ARG A C 1
ATOM 593 O O . ARG A 1 83 ? 13.921 -0.748 -5.441 1.00 91.62 83 ARG A O 1
ATOM 600 N N . ARG A 1 84 ? 11.953 -1.793 -5.732 1.00 88.12 84 ARG A N 1
ATOM 601 C CA . ARG A 1 84 ? 12.520 -3.151 -5.743 1.00 88.12 84 ARG A CA 1
ATOM 602 C C . ARG A 1 84 ? 13.536 -3.356 -6.864 1.00 88.12 84 ARG A C 1
ATOM 604 O O . ARG A 1 84 ? 14.532 -4.043 -6.663 1.00 88.12 84 ARG A O 1
ATOM 611 N N . VAL A 1 85 ? 13.312 -2.716 -8.006 1.00 87.75 85 VAL A N 1
ATOM 612 C CA . VAL A 1 85 ? 14.200 -2.762 -9.175 1.00 87.75 85 VAL A CA 1
ATOM 613 C C . VAL A 1 85 ? 15.120 -1.544 -9.270 1.00 87.75 85 VAL A C 1
ATOM 615 O O . VAL A 1 85 ? 15.640 -1.236 -10.341 1.00 87.75 85 VAL A O 1
ATOM 618 N N . ARG A 1 86 ? 15.346 -0.858 -8.138 1.00 86.88 86 ARG A N 1
ATOM 619 C CA . ARG A 1 86 ? 16.209 0.331 -8.020 1.00 86.88 86 ARG A CA 1
ATOM 620 C C . ARG A 1 86 ? 15.796 1.461 -8.971 1.00 86.88 86 ARG A C 1
ATOM 622 O O . ARG A 1 86 ? 16.645 2.169 -9.508 1.00 86.88 86 ARG A O 1
ATOM 629 N N . LYS A 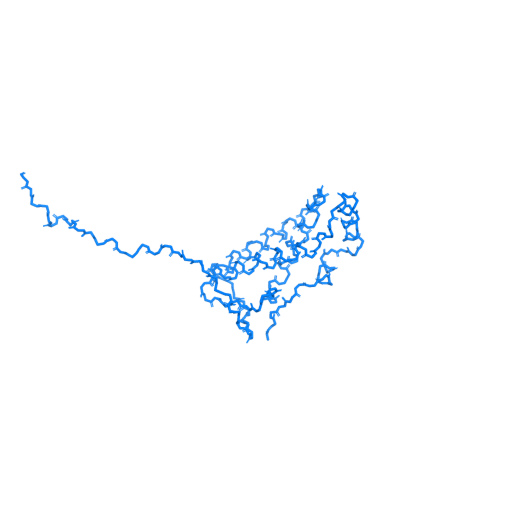1 87 ? 14.491 1.598 -9.213 1.00 88.56 87 LYS A N 1
ATOM 630 C CA . LYS A 1 87 ? 13.901 2.724 -9.935 1.00 88.56 87 LYS A CA 1
ATOM 631 C C . LYS A 1 87 ? 13.216 3.650 -8.948 1.00 88.56 87 LYS A C 1
ATOM 633 O O . LYS A 1 87 ? 12.473 3.198 -8.077 1.00 88.56 87 LYS A O 1
ATOM 638 N N . ASP A 1 88 ? 13.441 4.941 -9.132 1.00 90.31 88 ASP A N 1
ATOM 639 C CA . ASP A 1 88 ? 12.783 5.948 -8.322 1.00 90.31 88 ASP A CA 1
ATOM 640 C C . ASP A 1 88 ? 11.345 6.156 -8.814 1.00 90.31 88 ASP A C 1
ATOM 642 O O . ASP A 1 88 ? 11.121 6.369 -10.011 1.00 90.31 88 ASP A O 1
ATOM 646 N N . PRO A 1 89 ? 10.348 6.067 -7.922 1.00 90.62 89 PRO A N 1
ATOM 647 C CA . PRO A 1 89 ? 8.984 6.435 -8.256 1.00 90.62 89 PRO A CA 1
ATOM 648 C C . PRO A 1 89 ? 8.889 7.952 -8.448 1.00 90.62 89 PRO A C 1
ATOM 650 O O . PRO A 1 89 ? 9.589 8.727 -7.792 1.00 90.62 89 PRO A O 1
ATOM 653 N N . THR A 1 90 ? 7.982 8.376 -9.326 1.00 92.44 90 THR A N 1
ATOM 654 C CA . THR A 1 90 ? 7.676 9.794 -9.565 1.00 92.44 90 THR A CA 1
ATOM 655 C C . THR A 1 90 ? 7.272 10.503 -8.273 1.00 92.44 90 THR A C 1
ATOM 657 O O . THR A 1 90 ? 6.630 9.875 -7.430 1.00 92.44 90 THR A O 1
ATOM 660 N N . GLN A 1 91 ? 7.526 11.812 -8.164 1.00 93.75 91 GLN A N 1
ATOM 661 C CA . GLN A 1 91 ? 7.142 12.595 -6.981 1.00 93.75 91 GLN A CA 1
ATOM 662 C C . GLN A 1 91 ? 5.660 12.426 -6.621 1.00 93.75 91 GLN A C 1
ATOM 664 O O . GLN A 1 91 ? 5.355 12.101 -5.486 1.00 93.75 91 GLN A O 1
ATOM 669 N N . ALA A 1 92 ? 4.757 12.481 -7.606 1.00 93.81 92 ALA A N 1
ATOM 670 C CA . ALA A 1 92 ? 3.322 12.285 -7.378 1.00 93.81 92 ALA A CA 1
ATOM 671 C C . ALA A 1 92 ? 2.971 10.932 -6.720 1.00 93.81 92 ALA A C 1
ATOM 673 O O . ALA A 1 92 ? 2.044 10.854 -5.922 1.00 93.81 92 ALA A O 1
ATOM 674 N N . ARG A 1 93 ? 3.728 9.865 -7.019 1.00 94.44 93 ARG A N 1
ATOM 675 C CA . ARG A 1 93 ? 3.561 8.547 -6.377 1.00 94.44 93 ARG A CA 1
ATOM 676 C C . ARG A 1 93 ? 4.108 8.550 -4.952 1.00 94.44 93 ARG A C 1
ATOM 678 O O . ARG A 1 93 ? 3.550 7.872 -4.101 1.00 94.4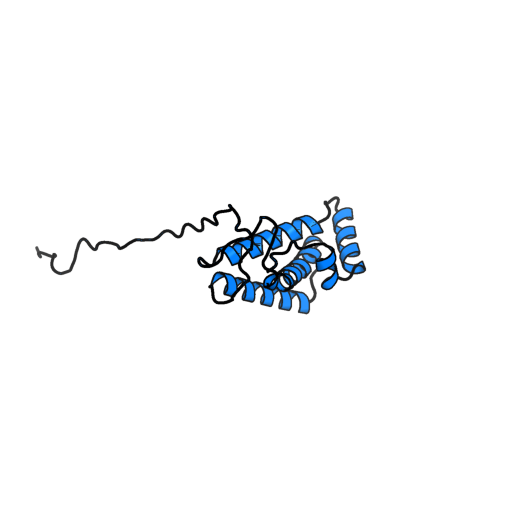4 93 ARG A O 1
ATOM 685 N N . GLN A 1 94 ? 5.186 9.292 -4.692 1.00 95.75 94 GLN A N 1
ATOM 686 C CA . GLN A 1 94 ? 5.699 9.463 -3.330 1.00 95.75 94 GLN A CA 1
ATOM 687 C C . GLN A 1 94 ? 4.717 10.264 -2.473 1.00 95.75 94 GLN A C 1
ATOM 689 O O . GLN A 1 94 ? 4.382 9.817 -1.385 1.00 95.75 94 GLN A O 1
ATOM 694 N N . ASP A 1 95 ? 4.167 11.356 -3.003 1.00 97.06 95 ASP A N 1
ATOM 695 C CA . ASP A 1 95 ? 3.165 12.160 -2.300 1.00 97.06 95 ASP A CA 1
ATOM 696 C C . ASP A 1 95 ? 1.909 11.328 -1.979 1.00 97.06 95 ASP A C 1
ATOM 698 O O . ASP A 1 95 ? 1.395 11.386 -0.863 1.00 97.06 95 ASP A O 1
ATOM 702 N N . ALA A 1 96 ? 1.439 10.506 -2.928 1.00 95.94 96 ALA A N 1
ATOM 703 C CA . ALA A 1 96 ? 0.321 9.585 -2.710 1.00 95.94 96 ALA A CA 1
ATOM 704 C C . ALA A 1 96 ? 0.648 8.503 -1.665 1.00 95.94 96 ALA A C 1
ATOM 706 O O . ALA A 1 96 ? -0.171 8.214 -0.796 1.00 95.94 96 ALA A O 1
ATOM 707 N N . HIS A 1 97 ? 1.862 7.943 -1.698 1.00 96.88 97 HIS A N 1
ATOM 708 C CA . HIS A 1 97 ? 2.336 7.012 -0.674 1.00 96.88 97 HIS A CA 1
ATOM 709 C C . HIS A 1 97 ? 2.328 7.655 0.717 1.00 96.88 97 HIS A C 1
ATOM 711 O O . HIS A 1 97 ? 1.845 7.046 1.669 1.00 96.88 97 HIS A O 1
ATOM 717 N N . ASP A 1 98 ? 2.823 8.881 0.850 1.00 97.56 98 ASP A N 1
ATOM 718 C CA . ASP A 1 98 ? 2.898 9.561 2.144 1.00 97.56 98 ASP A CA 1
ATOM 719 C C . ASP A 1 98 ? 1.499 9.906 2.676 1.00 97.56 98 ASP A C 1
ATOM 721 O O . ASP A 1 98 ? 1.221 9.723 3.863 1.00 97.56 98 ASP A O 1
ATOM 725 N N . GLN A 1 99 ? 0.575 10.300 1.793 1.00 97.38 99 GLN A N 1
ATOM 726 C CA . GLN A 1 99 ? -0.843 10.470 2.132 1.00 97.38 99 GLN A CA 1
ATOM 727 C C . GLN A 1 99 ? -1.501 9.152 2.561 1.00 97.38 99 GLN A C 1
ATOM 729 O O . GLN A 1 99 ? -2.280 9.140 3.516 1.00 97.38 99 GLN A O 1
ATOM 734 N N . ALA A 1 100 ? -1.172 8.042 1.895 1.00 97.19 100 ALA A N 1
ATOM 735 C CA . ALA A 1 100 ? -1.668 6.720 2.254 1.00 97.19 100 ALA A CA 1
ATOM 736 C C . ALA A 1 100 ? -1.184 6.299 3.649 1.00 97.19 100 ALA A C 1
ATOM 738 O O . ALA A 1 100 ? -1.994 5.855 4.460 1.00 97.19 100 ALA A O 1
ATOM 739 N N . ILE A 1 101 ? 0.101 6.492 3.966 1.00 97.75 101 ILE A N 1
ATOM 740 C CA . ILE A 1 101 ? 0.638 6.209 5.306 1.00 97.75 101 ILE A CA 1
ATOM 741 C C . ILE A 1 101 ? -0.040 7.084 6.365 1.00 97.75 101 ILE A C 1
ATOM 743 O O . ILE A 1 101 ? -0.505 6.551 7.369 1.00 97.75 101 ILE A O 1
ATOM 747 N N . ALA A 1 102 ? -0.194 8.388 6.119 1.00 97.56 102 ALA A N 1
ATOM 748 C CA . ALA A 1 102 ? -0.871 9.289 7.053 1.00 97.56 102 ALA A CA 1
ATOM 749 C C . ALA A 1 102 ? -2.337 8.889 7.312 1.00 97.56 102 ALA A C 1
ATOM 751 O O . ALA A 1 102 ? -2.851 9.053 8.417 1.00 97.56 102 ALA A O 1
ATOM 752 N N . LEU A 1 103 ? -3.034 8.351 6.306 1.00 96.62 103 LEU A N 1
ATOM 753 C CA . LEU A 1 103 ? -4.379 7.809 6.496 1.00 96.62 103 LEU A CA 1
ATOM 754 C C . LEU A 1 103 ? -4.361 6.523 7.334 1.00 96.62 103 LEU A C 1
ATOM 756 O O . LEU A 1 103 ? -5.200 6.367 8.217 1.00 96.62 103 LEU A O 1
ATOM 760 N N . LEU A 1 104 ? -3.417 5.614 7.080 1.00 96.62 104 LEU A N 1
ATOM 761 C CA . LEU A 1 104 ? -3.278 4.378 7.856 1.00 96.62 104 LEU A CA 1
ATOM 762 C C . LEU A 1 104 ? -2.945 4.655 9.330 1.00 96.62 104 LEU A C 1
ATOM 764 O O . LEU A 1 104 ? -3.460 3.966 10.208 1.00 96.62 104 LEU A O 1
ATOM 768 N N . GLU A 1 105 ? -2.166 5.699 9.614 1.00 96.38 105 GLU A N 1
ATOM 769 C CA . GLU A 1 105 ? -1.928 6.177 10.982 1.00 96.38 105 GLU A CA 1
ATOM 770 C C . GLU A 1 105 ? -3.242 6.594 11.664 1.00 96.38 105 GLU A C 1
ATOM 772 O O . GLU A 1 105 ? -3.541 6.116 12.760 1.00 96.38 105 GLU A O 1
ATOM 777 N N . LYS A 1 106 ? -4.110 7.351 10.977 1.00 95.00 106 LYS A N 1
ATOM 778 C CA . LYS A 1 106 ? -5.446 7.703 11.501 1.00 95.00 106 LYS A CA 1
ATOM 779 C C . LYS A 1 106 ? -6.332 6.486 11.761 1.00 95.00 106 LYS A C 1
ATOM 781 O O . LYS A 1 106 ? -7.091 6.479 12.727 1.00 95.00 106 LYS A O 1
ATOM 786 N N . VAL A 1 107 ? -6.240 5.449 10.925 1.00 94.69 107 VAL A N 1
ATOM 787 C CA . VAL A 1 107 ? -6.938 4.174 11.169 1.00 94.69 107 VAL A CA 1
ATOM 788 C C . VAL A 1 107 ? -6.441 3.540 12.467 1.00 94.69 107 VAL A C 1
ATOM 790 O O . VAL A 1 107 ? -7.256 3.098 13.274 1.00 94.69 107 VAL A O 1
ATOM 793 N N . SER A 1 108 ? -5.124 3.517 12.696 1.00 93.81 108 SER A N 1
ATOM 794 C CA . SER A 1 108 ? -4.555 2.954 13.927 1.00 93.81 108 SER A CA 1
ATOM 795 C C . SER A 1 108 ? -4.879 3.767 15.182 1.00 93.81 108 SER A C 1
ATOM 797 O O . SER A 1 108 ? -5.045 3.182 16.252 1.00 93.81 108 SER A O 1
ATOM 799 N N . ASP A 1 109 ? -5.065 5.080 15.038 1.00 94.19 109 ASP A N 1
ATOM 800 C CA . ASP A 1 109 ? -5.485 5.985 16.113 1.00 94.19 109 ASP A CA 1
ATOM 801 C C . ASP A 1 109 ? -6.995 5.921 16.411 1.00 94.19 109 ASP A C 1
ATOM 803 O O . ASP A 1 109 ? -7.485 6.631 17.290 1.00 94.19 109 ASP A O 1
ATOM 807 N N . CYS A 1 110 ? -7.741 5.059 15.710 1.00 92.88 110 CYS A N 1
ATOM 808 C CA . CYS A 1 110 ? -9.202 4.981 15.763 1.00 92.88 110 CYS A CA 1
ATOM 809 C C . CYS A 1 110 ? -9.916 6.281 15.329 1.00 92.88 110 CYS A C 1
ATOM 811 O O . CYS A 1 110 ? -11.068 6.501 15.702 1.00 92.88 110 CYS A O 1
ATOM 813 N N . ASP A 1 111 ? -9.252 7.134 14.541 1.00 94.25 111 ASP A N 1
ATOM 814 C CA . ASP A 1 111 ? -9.779 8.414 14.031 1.00 94.25 111 ASP A CA 1
ATOM 815 C C . ASP A 1 111 ? -10.371 8.289 12.611 1.00 94.25 111 ASP A C 1
ATOM 817 O O . ASP A 1 111 ? -10.958 9.224 12.068 1.00 94.25 111 ASP A O 1
ATOM 821 N N . PHE A 1 112 ? -10.242 7.116 11.985 1.00 92.75 112 PHE A N 1
ATOM 822 C CA . PHE A 1 112 ? -10.854 6.811 10.694 1.00 92.75 112 PHE A CA 1
ATOM 823 C C . PHE A 1 112 ? -11.670 5.520 10.753 1.00 92.75 112 PHE A C 1
ATOM 825 O O . PHE A 1 112 ? -11.153 4.454 11.086 1.00 92.75 112 PHE A O 1
ATOM 832 N N . ASP A 1 113 ? -12.942 5.623 10.373 1.00 90.19 113 ASP A N 1
ATOM 833 C CA . ASP A 1 113 ? -13.890 4.513 10.385 1.00 90.19 113 ASP A CA 1
ATOM 834 C C . ASP A 1 113 ? -13.763 3.611 9.144 1.00 90.19 113 ASP A C 1
ATOM 836 O O . ASP A 1 113 ? -13.798 4.073 7.994 1.00 90.19 113 ASP A O 1
ATOM 840 N N . ILE A 1 114 ? -13.692 2.301 9.375 1.00 92.12 114 ILE A N 1
ATOM 841 C CA . ILE A 1 114 ? -13.549 1.260 8.348 1.00 92.12 114 ILE A CA 1
ATOM 842 C C . ILE A 1 114 ? -14.728 0.286 8.383 1.00 92.12 114 ILE A C 1
ATOM 844 O O . ILE A 1 114 ? -15.440 0.190 9.374 1.00 92.12 114 ILE A O 1
ATOM 848 N N . GLU A 1 115 ? -14.947 -0.459 7.299 1.00 90.31 115 GLU A N 1
ATOM 849 C CA . GLU A 1 115 ? -15.967 -1.507 7.309 1.00 90.31 115 GLU A CA 1
ATOM 850 C C . GLU A 1 115 ? -15.605 -2.664 8.247 1.00 90.31 115 GLU A C 1
ATOM 852 O O . GLU A 1 115 ? -14.518 -3.245 8.153 1.00 90.31 115 GLU A O 1
ATOM 857 N N . GLU A 1 116 ? -16.567 -3.080 9.071 1.00 85.56 116 GLU A N 1
ATOM 858 C CA . GLU A 1 116 ? -16.454 -4.316 9.841 1.00 85.56 116 GLU A CA 1
ATOM 859 C C . GLU A 1 116 ? -16.437 -5.548 8.913 1.00 85.56 116 GLU A C 1
ATOM 861 O O . GLU A 1 116 ? -17.163 -5.602 7.907 1.00 85.56 116 GLU A O 1
ATOM 866 N N . PRO A 1 117 ? -15.606 -6.558 9.221 1.00 85.25 117 PRO A N 1
ATOM 867 C CA . PRO A 1 117 ? -15.574 -7.796 8.459 1.00 85.25 117 PRO A CA 1
ATOM 868 C C . PRO A 1 117 ? -16.847 -8.618 8.681 1.00 85.25 117 PRO A C 1
ATOM 870 O O . PRO A 1 117 ? -17.334 -8.759 9.798 1.00 85.25 117 PRO A O 1
ATOM 873 N N . VAL A 1 118 ? -17.357 -9.244 7.616 1.00 79.19 118 VAL A N 1
ATOM 874 C CA . VAL A 1 118 ? -18.490 -10.191 7.714 1.00 79.19 118 VAL A CA 1
ATOM 875 C C . VAL A 1 118 ? -18.085 -11.456 8.475 1.00 79.19 118 VAL A C 1
ATOM 877 O O . VAL A 1 118 ? -18.894 -12.059 9.178 1.00 79.19 118 VAL A O 1
ATOM 880 N N . THR A 1 119 ? -16.824 -11.865 8.330 1.00 77.19 119 THR A N 1
ATOM 881 C CA . THR A 1 119 ? -16.238 -13.001 9.039 1.00 77.19 119 THR A CA 1
ATOM 882 C C . THR A 1 119 ? -14.980 -12.517 9.751 1.00 77.19 119 THR A C 1
ATOM 884 O O . THR A 1 119 ? -14.008 -12.174 9.071 1.00 77.19 119 THR A O 1
ATOM 887 N N . PRO A 1 120 ? -14.988 -12.440 11.093 1.00 76.00 120 PRO A N 1
ATOM 888 C CA . PRO A 1 120 ? -13.809 -12.037 11.838 1.00 76.00 120 PRO A CA 1
ATOM 889 C C . PRO A 1 120 ? -12.712 -13.097 11.700 1.00 76.00 120 PRO A C 1
ATOM 891 O O . PRO A 1 120 ? -12.979 -14.299 11.641 1.00 76.00 120 PRO A O 1
ATOM 894 N N . SER A 1 121 ? -11.468 -12.638 11.651 1.00 75.56 121 SER A N 1
ATOM 895 C CA . SER A 1 121 ? -10.287 -13.488 11.704 1.00 75.56 121 SER A CA 1
ATOM 896 C C . SER A 1 121 ? -10.169 -14.154 13.071 1.00 75.56 121 SER A C 1
ATOM 898 O O . SER A 1 121 ? -10.506 -13.557 14.092 1.00 75.56 121 SER A O 1
ATOM 900 N N . ALA A 1 122 ? -9.601 -15.359 13.097 1.00 65.62 122 ALA A N 1
ATOM 901 C CA . ALA A 1 122 ? -9.110 -15.974 14.330 1.00 65.62 122 ALA A CA 1
ATOM 902 C C . ALA A 1 122 ? -7.725 -15.433 14.747 1.00 65.62 122 ALA A C 1
ATOM 904 O O . ALA A 1 122 ? -7.191 -15.833 15.778 1.00 65.62 122 ALA A O 1
ATOM 905 N N . GLU A 1 123 ? -7.119 -14.558 13.939 1.00 61.47 123 GLU A N 1
ATOM 906 C CA . GLU A 1 123 ? -5.841 -13.924 14.256 1.00 61.47 123 GLU A CA 1
ATOM 907 C C . GLU A 1 123 ? -6.013 -12.892 15.376 1.00 61.47 123 GLU A C 1
ATOM 909 O O . GLU A 1 123 ? -6.632 -11.844 15.194 1.00 61.47 123 GLU A O 1
ATOM 914 N N . GLU A 1 124 ? -5.419 -13.170 16.534 1.00 54.84 124 GLU A N 1
ATOM 915 C CA . GLU A 1 124 ? -5.274 -12.183 17.598 1.00 54.84 124 GLU A CA 1
ATOM 916 C C . GLU A 1 124 ? -4.103 -11.244 17.273 1.00 54.84 124 GLU A C 1
ATOM 918 O O . GLU A 1 124 ? -2.936 -11.645 17.289 1.00 54.84 124 GLU A O 1
ATOM 923 N N . THR A 1 125 ? -4.380 -9.960 17.034 1.00 53.75 125 THR A N 1
ATOM 924 C CA . THR A 1 125 ? -3.347 -8.918 17.083 1.00 53.75 125 THR A CA 1
ATOM 925 C C . THR A 1 125 ? -2.968 -8.664 18.537 1.00 53.75 125 THR A C 1
ATOM 927 O O . THR A 1 125 ? -3.477 -7.769 19.211 1.00 53.75 125 THR A O 1
ATOM 930 N N . ALA A 1 126 ? -2.047 -9.479 19.047 1.00 47.47 126 ALA A N 1
ATOM 931 C CA . ALA A 1 126 ? -1.470 -9.327 20.374 1.00 47.47 126 ALA A CA 1
ATOM 932 C C . ALA A 1 126 ? -0.512 -8.120 20.432 1.00 47.47 126 ALA A C 1
ATOM 934 O O . ALA A 1 126 ? 0.690 -8.261 20.646 1.00 47.47 126 ALA A O 1
ATOM 935 N N . ALA A 1 127 ? -1.037 -6.901 20.302 1.00 50.28 127 ALA A N 1
ATOM 936 C CA . ALA A 1 127 ? -0.346 -5.711 20.785 1.00 50.28 127 ALA A CA 1
ATOM 937 C C . ALA A 1 127 ? -0.507 -5.658 22.312 1.00 50.28 127 ALA A C 1
ATOM 939 O O . ALA A 1 127 ? -1.287 -4.879 22.867 1.00 50.28 127 ALA A O 1
ATOM 940 N N . GLY A 1 128 ? 0.211 -6.543 23.008 1.00 46.91 128 GLY A N 1
ATOM 941 C CA . GLY A 1 128 ? 0.320 -6.531 24.460 1.00 46.91 128 GLY A CA 1
ATOM 942 C C . GLY A 1 128 ? 1.009 -5.248 24.910 1.00 46.91 128 GLY A C 1
ATOM 943 O O . GLY A 1 128 ? 2.222 -5.214 25.077 1.00 46.91 128 GLY A O 1
ATOM 944 N N . THR A 1 129 ? 0.251 -4.166 25.096 1.00 49.47 129 THR A N 1
ATOM 945 C CA . THR A 1 129 ? 0.786 -2.970 25.746 1.00 49.47 129 THR A CA 1
ATOM 946 C C . THR A 1 129 ? 1.130 -3.353 27.188 1.00 49.47 129 THR A C 1
ATOM 948 O O . THR A 1 129 ? 0.224 -3.803 27.902 1.00 49.47 129 THR A O 1
ATOM 951 N N . PRO A 1 130 ? 2.373 -3.173 27.673 1.00 56.22 130 PRO A N 1
ATOM 952 C CA . PRO A 1 130 ? 2.646 -3.303 29.096 1.00 56.22 130 PRO A CA 1
ATOM 953 C C . PRO A 1 130 ? 1.808 -2.256 29.836 1.00 56.22 130 PRO A C 1
ATOM 955 O O . PRO A 1 130 ? 2.088 -1.059 29.809 1.00 56.22 130 PRO A O 1
ATOM 958 N N . ARG A 1 131 ? 0.723 -2.698 30.476 1.00 57.03 131 ARG A N 1
ATOM 959 C CA . ARG A 1 131 ? -0.068 -1.854 31.369 1.00 57.03 131 ARG A CA 1
ATOM 960 C C . ARG A 1 131 ? 0.675 -1.777 32.693 1.00 57.03 131 ARG A C 1
ATOM 962 O O . ARG A 1 131 ? 0.618 -2.706 33.493 1.00 57.03 131 ARG A O 1
ATOM 969 N N . ILE A 1 132 ? 1.348 -0.657 32.944 1.00 66.25 132 ILE A N 1
ATOM 970 C CA . ILE A 1 132 ? 1.789 -0.306 34.296 1.00 66.25 132 ILE A CA 1
ATOM 971 C C . ILE A 1 132 ? 0.524 0.042 35.091 1.00 66.25 132 ILE A C 1
ATOM 973 O O . ILE A 1 132 ? 0.073 1.186 35.121 1.00 66.25 132 ILE A O 1
ATOM 977 N N . SER A 1 133 ? -0.107 -0.964 35.695 1.00 60.84 133 SER A N 1
ATOM 978 C CA . SER A 1 133 ? -1.212 -0.751 36.624 1.00 60.84 133 SER A CA 1
ATOM 979 C C . SER A 1 133 ? -0.653 -0.178 37.925 1.00 60.84 133 SER A C 1
ATOM 981 O O . SER A 1 133 ? -0.002 -0.893 38.680 1.00 60.84 133 SER A O 1
ATOM 983 N N . GLY A 1 134 ? -0.893 1.115 38.154 1.00 55.69 134 GLY A N 1
ATOM 984 C CA . GLY A 1 134 ? -0.843 1.794 39.450 1.00 55.69 134 GLY A CA 1
ATOM 985 C C . GLY A 1 134 ? 0.327 1.428 40.365 1.00 55.69 134 GLY A C 1
ATOM 986 O O . GLY A 1 134 ? 0.228 0.515 41.184 1.00 55.69 134 GLY A O 1
ATOM 987 N N . GLY A 1 135 ? 1.396 2.226 40.333 1.00 58.03 135 GLY A N 1
ATOM 988 C CA . GLY A 1 135 ? 2.368 2.228 41.421 1.00 58.03 135 GLY A CA 1
ATOM 989 C C . GLY A 1 135 ? 1.677 2.642 42.720 1.00 58.03 135 GLY A C 1
ATOM 990 O O . GLY A 1 135 ? 1.472 3.833 42.954 1.00 58.03 135 GLY A O 1
ATOM 991 N N . LYS A 1 136 ? 1.304 1.678 43.575 1.00 63.31 136 LYS A N 1
ATOM 992 C CA . LYS A 1 136 ? 0.945 1.967 44.969 1.00 63.31 136 LYS A CA 1
ATOM 993 C C . LYS A 1 136 ? 2.157 2.648 45.600 1.00 63.31 136 LYS A C 1
ATOM 995 O O . LYS A 1 136 ? 3.148 1.985 45.902 1.00 63.31 136 LYS A O 1
ATOM 1000 N N . ARG A 1 137 ? 2.098 3.972 45.770 1.00 61.16 137 ARG A N 1
ATOM 1001 C CA . ARG A 1 137 ? 3.109 4.718 46.524 1.00 61.16 137 ARG A CA 1
ATOM 1002 C C . ARG A 1 137 ? 3.084 4.174 47.951 1.00 61.16 137 ARG A C 1
ATOM 1004 O O . ARG A 1 137 ? 2.145 4.442 48.688 1.00 61.16 137 ARG A O 1
ATOM 1011 N N . LYS A 1 138 ? 4.083 3.365 48.315 1.00 65.00 138 LYS A N 1
ATOM 1012 C CA . LYS A 1 138 ? 4.218 2.820 49.677 1.00 65.00 138 LYS A CA 1
ATOM 1013 C C . LYS A 1 138 ? 4.679 3.867 50.696 1.00 65.00 138 LYS A C 1
ATOM 1015 O O . LYS A 1 138 ? 4.598 3.610 51.887 1.00 65.00 138 LYS A O 1
ATOM 1020 N N . PHE A 1 139 ? 5.118 5.034 50.226 1.00 61.06 139 PHE A N 1
ATOM 1021 C CA . PHE A 1 139 ? 5.543 6.159 51.048 1.00 61.06 139 PHE A CA 1
ATOM 1022 C C . PHE A 1 139 ? 4.819 7.425 50.586 1.00 61.06 139 PHE A C 1
ATOM 1024 O O . PHE A 1 139 ? 5.044 7.919 49.477 1.00 61.06 139 PHE A O 1
ATOM 1031 N N . SER A 1 140 ? 3.911 7.921 51.421 1.00 66.06 140 SER A N 1
ATOM 1032 C CA . SER A 1 140 ? 3.368 9.277 51.350 1.00 66.06 140 SER A CA 1
ATOM 1033 C C . SER A 1 140 ? 4.150 10.171 52.319 1.00 66.06 140 SER A C 1
ATOM 1035 O O . SER A 1 140 ? 4.818 9.677 53.226 1.00 66.06 140 SER A O 1
ATOM 1037 N N . ARG A 1 141 ? 4.069 11.498 52.145 1.00 63.28 141 ARG A N 1
ATOM 1038 C CA . ARG A 1 141 ? 4.652 12.470 53.093 1.00 63.28 141 ARG A CA 1
ATOM 1039 C C . ARG A 1 141 ? 4.157 12.271 54.532 1.00 63.28 141 ARG A C 1
ATOM 1041 O O . ARG A 1 141 ? 4.864 12.630 55.457 1.00 63.28 141 ARG A O 1
ATOM 1048 N N . GLU A 1 142 ? 2.977 11.683 54.699 1.00 63.06 142 GLU A N 1
ATOM 1049 C CA . GLU A 1 142 ? 2.364 11.385 55.998 1.00 63.06 142 GLU A CA 1
ATOM 1050 C C . GLU A 1 142 ? 3.029 10.207 56.734 1.00 63.06 142 GLU A C 1
ATOM 1052 O O . GLU A 1 142 ? 2.813 10.052 57.927 1.00 63.06 142 GLU A O 1
ATOM 1057 N N . LEU A 1 143 ? 3.837 9.389 56.045 1.00 61.91 143 LEU A N 1
ATOM 1058 C CA . LEU A 1 143 ? 4.568 8.243 56.613 1.00 61.91 143 LEU A CA 1
ATOM 1059 C C . LEU A 1 143 ? 6.055 8.548 56.881 1.00 61.91 143 LEU A C 1
ATOM 1061 O O . LEU A 1 143 ? 6.833 7.634 57.148 1.00 61.91 143 LEU A O 1
ATOM 1065 N N . GLN A 1 144 ? 6.478 9.811 56.761 1.00 64.62 144 GLN A N 1
ATOM 1066 C CA . GLN A 1 144 ? 7.827 10.236 57.136 1.00 64.62 144 GLN A CA 1
ATOM 1067 C C . GLN A 1 144 ? 7.857 10.601 58.625 1.00 64.62 144 GLN A C 1
ATOM 1069 O O . GLN A 1 144 ? 7.745 11.774 58.972 1.00 64.62 144 GLN A O 1
ATOM 1074 N N . ASP A 1 145 ? 8.035 9.607 59.496 1.00 62.38 145 ASP A N 1
ATOM 1075 C CA . ASP A 1 145 ? 8.526 9.871 60.851 1.00 62.38 145 ASP A CA 1
ATOM 1076 C C . ASP A 1 145 ? 9.999 10.291 60.740 1.00 62.38 145 ASP A C 1
ATOM 1078 O O . ASP A 1 145 ? 10.866 9.511 60.336 1.00 62.38 145 ASP A O 1
ATOM 1082 N N . GLY A 1 146 ? 10.250 11.575 61.000 1.00 65.44 146 GLY A N 1
ATOM 1083 C CA . GLY A 1 146 ? 11.583 12.168 61.015 1.00 65.44 146 GLY A CA 1
ATOM 1084 C C . GLY A 1 146 ? 12.434 11.605 62.153 1.00 65.44 146 GLY A C 1
ATOM 1085 O O . GLY A 1 146 ? 11.944 11.430 63.267 1.00 65.44 146 GLY A O 1
ATOM 1086 N N . ILE A 1 147 ? 13.703 11.325 61.842 1.00 51.84 147 ILE A N 1
ATOM 1087 C CA . ILE A 1 147 ? 14.782 11.073 62.812 1.00 51.84 147 ILE A CA 1
ATOM 1088 C C . ILE A 1 147 ? 15.242 12.402 63.408 1.00 51.84 147 ILE A C 1
ATOM 1090 O O . ILE A 1 147 ? 15.373 13.368 62.618 1.00 51.84 147 ILE A O 1
#

Secondary structure (DSSP, 8-state):
--EE---HHHHTTTS-HHHHHHHHHHHHHTTPPPSHHHHHHHHHHHHHHHHHHSTT---BSTT-EEGGGHHHHHHHHHHHHHHHTT-PPPHHHHHHHHHHHHHHHHHHTT-S--PPPSSB-S---------------S--GGG----

Radius of gyration: 21.81 Å; Cα contacts (8 Å, |Δi|>4): 174; chains: 1; bounding box: 38×29×83 Å

Nearest PDB structures (foldseek):
  5gai-assembly1_R  TM=6.064E-01  e=1.703E+00  Lederbergvirus P22
  4v4k-assembly2_Y  TM=4.923E-01  e=1.703E+00  Lederbergvirus P22
  7spu-assembly1_0  TM=7.103E-01  e=3.231E+00  Lederbergvirus Sf6
  5gai-assembly1_O  TM=6.126E-01  e=4.322E+00  Lederbergvirus P22
  7sp4-assembly1_h  TM=5.691E-01  e=4.581E+00  Lederbergvirus Sf6

pLDDT: mean 85.61, std 13.79, range [46.91, 97.75]

Solvent-accessible surface area (backbone atoms only — not comparable to full-atom values): 8778 Å² total; per-residue (Å²): 114,59,61,38,66,88,48,71,72,60,47,48,76,81,35,52,67,70,57,52,51,51,50,44,52,55,32,46,73,71,76,41,71,77,60,63,67,62,49,52,52,56,45,44,53,49,53,48,49,28,44,52,56,11,86,89,54,66,56,37,47,88,80,40,42,43,54,89,49,47,64,41,48,46,32,44,47,62,36,50,57,37,47,75,62,78,35,84,56,54,68,72,43,50,53,44,25,54,52,27,50,57,50,41,51,33,28,24,70,64,76,44,92,74,71,68,40,86,51,68,38,90,76,77,73,78,77,76,70,85,75,84,75,71,84,76,72,90,69,54,84,90,71,64,80,80,131

Sequence (147 aa):
MAWVTITEADVLTVLSGPELAAYRSVALAGGQADPVAPIIGQVVDLVRGYVGGCKSNQLGEAGTIPAKLLQPALDIIAVRIPRRVRKDPTQARQDAHDQAIALLEKVSDCDFDIEEPVTPSAEETAAGTPRISGGKRKFSRELQDGI